Protein AF-A0A4R7YTU0-F1 (afdb_monomer_lite)

Sequence (38 aa):
MYKIKYYAKNNKSPVIEFIKEQSAKEKAKILREIELLE

Structure (mmCIF, N/CA/C/O backbone):
data_AF-A0A4R7YTU0-F1
#
_entry.id   AF-A0A4R7YTU0-F1
#
loop_
_atom_site.group_PDB
_atom_site.id
_atom_site.type_symbol
_atom_site.label_atom_id
_atom_site.label_alt_id
_atom_site.label_comp_id
_atom_site.label_asym_id
_atom_site.label_entity_id
_atom_site.label_seq_id
_atom_site.pdbx_PDB_ins_code
_atom_site.Cartn_x
_atom_site.Cartn_y
_atom_site.Cartn_z
_atom_site.occupancy
_atom_site.B_iso_or_equiv
_atom_site.auth_seq_id
_atom_site.auth_comp_id
_atom_site.aut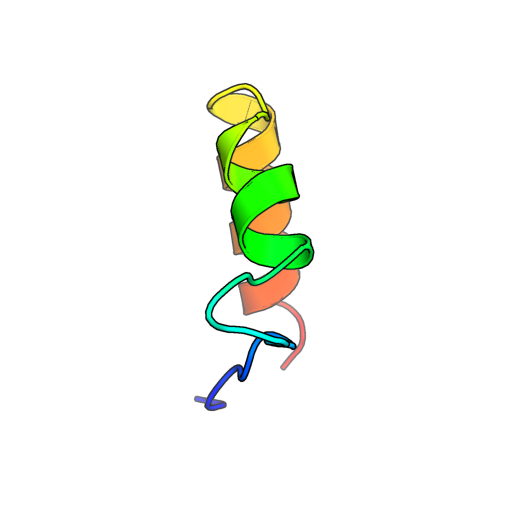h_asym_id
_atom_site.auth_atom_id
_atom_site.pdbx_PDB_model_num
ATOM 1 N N . MET A 1 1 ? 3.499 -3.633 -16.573 1.00 68.31 1 MET A N 1
ATOM 2 C CA . MET A 1 1 ? 2.771 -2.822 -15.572 1.00 68.31 1 MET A CA 1
ATOM 3 C C . MET A 1 1 ? 1.645 -3.661 -14.983 1.00 68.31 1 MET A C 1
ATOM 5 O O . MET A 1 1 ? 0.694 -3.985 -15.691 1.00 68.31 1 MET A O 1
ATOM 9 N N . TYR A 1 2 ? 1.787 -4.096 -13.732 1.00 75.50 2 TYR A N 1
ATOM 10 C CA . TYR A 1 2 ? 0.822 -4.988 -13.086 1.00 75.50 2 TYR A CA 1
ATOM 11 C C . TYR A 1 2 ? -0.344 -4.214 -12.478 1.00 75.50 2 TYR A C 1
ATOM 13 O O . TYR A 1 2 ? -0.186 -3.113 -11.953 1.00 75.50 2 TYR A O 1
ATOM 21 N N . LYS A 1 3 ? -1.540 -4.809 -12.520 1.00 79.38 3 LYS A N 1
ATOM 22 C CA . LYS A 1 3 ? -2.706 -4.262 -11.827 1.00 79.38 3 LYS A CA 1
ATOM 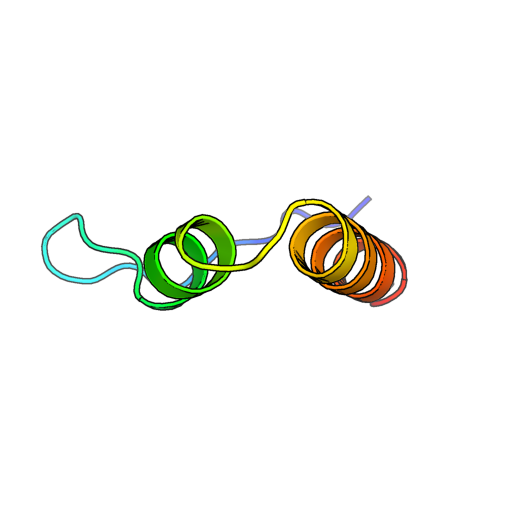23 C C . LYS A 1 3 ? -2.719 -4.764 -10.389 1.00 79.38 3 LYS A C 1
ATOM 25 O O . LYS A 1 3 ? -3.148 -5.885 -10.123 1.00 79.38 3 LYS A O 1
ATOM 30 N N . ILE A 1 4 ? -2.298 -3.907 -9.469 1.00 81.88 4 ILE A N 1
ATOM 31 C CA . ILE A 1 4 ? -2.312 -4.196 -8.035 1.00 81.88 4 ILE A CA 1
ATOM 32 C C . ILE A 1 4 ? -3.757 -4.137 -7.534 1.00 81.88 4 ILE A C 1
ATOM 34 O O . ILE A 1 4 ? -4.449 -3.129 -7.694 1.00 81.88 4 ILE A O 1
ATOM 38 N N . LYS A 1 5 ? -4.237 -5.243 -6.960 1.00 85.31 5 LYS A N 1
ATOM 39 C CA . LYS A 1 5 ? -5.560 -5.333 -6.334 1.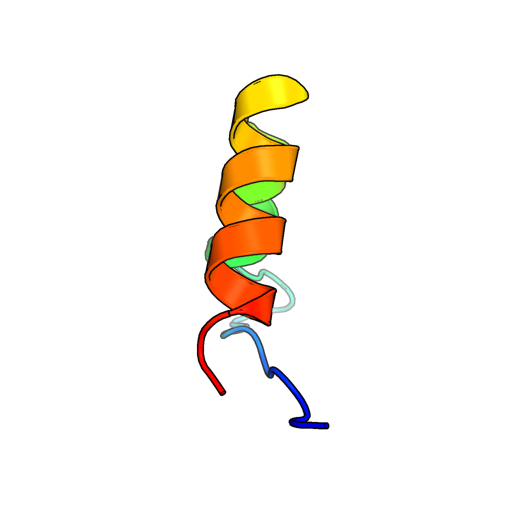00 85.31 5 LYS A CA 1
ATOM 40 C C . LYS A 1 5 ? -5.382 -5.496 -4.834 1.00 85.31 5 LYS A C 1
ATOM 42 O O . LYS A 1 5 ? -4.968 -6.551 -4.365 1.00 85.31 5 LYS A O 1
ATOM 47 N N . TYR A 1 6 ? -5.724 -4.454 -4.089 1.00 86.19 6 TYR A N 1
ATOM 48 C CA . TYR A 1 6 ? -5.740 -4.515 -2.635 1.00 86.19 6 TYR A CA 1
ATOM 49 C C . TYR A 1 6 ? -6.932 -5.337 -2.149 1.00 86.19 6 TYR A C 1
ATOM 51 O O . TYR A 1 6 ? -8.036 -5.231 -2.689 1.00 86.19 6 TYR A O 1
ATOM 59 N N . TYR A 1 7 ? -6.712 -6.140 -1.109 1.00 88.31 7 TYR A N 1
ATOM 60 C CA . TYR A 1 7 ? -7.784 -6.873 -0.448 1.00 88.31 7 TYR A CA 1
ATOM 61 C C . TYR A 1 7 ? -8.826 -5.901 0.114 1.00 88.31 7 TYR A C 1
ATOM 63 O O . TYR A 1 7 ? -8.475 -4.940 0.805 1.00 88.31 7 TYR A O 1
ATOM 71 N N . ALA A 1 8 ? -10.101 -6.171 -0.158 1.00 89.69 8 ALA A N 1
ATOM 72 C CA . ALA A 1 8 ? -11.224 -5.416 0.377 1.00 89.69 8 ALA A CA 1
ATOM 73 C C . ALA A 1 8 ? -12.326 -6.366 0.863 1.00 89.69 8 ALA A C 1
ATOM 75 O O . ALA A 1 8 ? -12.691 -7.315 0.168 1.00 89.69 8 ALA A O 1
ATOM 76 N N . LYS A 1 9 ? -12.875 -6.089 2.048 1.00 88.94 9 LYS A N 1
ATOM 77 C CA . LYS A 1 9 ? -14.033 -6.774 2.637 1.00 88.94 9 LYS A CA 1
ATOM 78 C C . LYS A 1 9 ? -14.972 -5.718 3.210 1.00 88.94 9 LYS A C 1
ATOM 80 O O . LYS A 1 9 ? -14.524 -4.815 3.909 1.00 88.94 9 LYS A O 1
ATOM 85 N N . ASN A 1 10 ? -16.269 -5.814 2.917 1.00 85.69 10 ASN A N 1
ATOM 86 C CA . ASN A 1 10 ? -17.284 -4.853 3.376 1.00 85.69 10 ASN A CA 1
ATOM 87 C C . ASN A 1 10 ? -16.936 -3.387 3.029 1.00 85.69 10 ASN A C 1
ATOM 89 O O . ASN A 1 10 ? -17.033 -2.508 3.881 1.00 85.69 10 ASN A O 1
ATOM 93 N N . ASN A 1 11 ? -16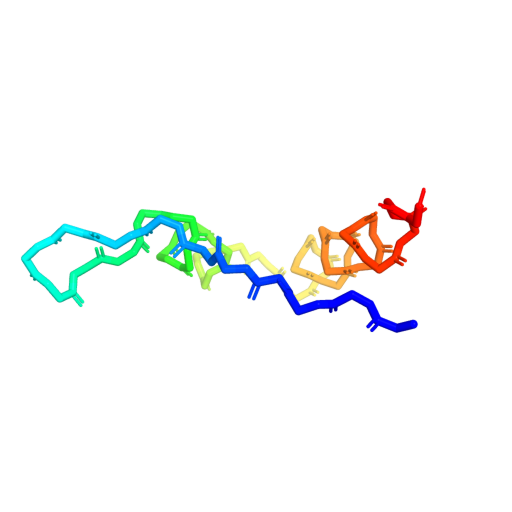.468 -3.133 1.799 1.00 82.19 11 ASN A N 1
ATOM 94 C CA . ASN A 1 11 ? -15.968 -1.829 1.324 1.00 82.19 11 ASN A CA 1
ATOM 95 C C . ASN A 1 11 ? -14.797 -1.226 2.120 1.00 82.19 11 ASN A C 1
ATOM 97 O O . ASN A 1 11 ? -14.392 -0.095 1.852 1.00 82.19 11 ASN A O 1
ATOM 101 N N . LYS A 1 12 ? -14.206 -1.980 3.049 1.00 85.69 12 LYS A N 1
ATOM 102 C CA . LYS A 1 12 ? -12.987 -1.597 3.751 1.00 85.69 12 LYS A CA 1
ATOM 103 C C . LYS A 1 12 ? -11.817 -2.372 3.191 1.00 85.69 12 LYS A C 1
ATOM 105 O O . LYS A 1 12 ? -11.900 -3.580 2.975 1.00 85.69 12 LYS A O 1
ATOM 110 N N . SER A 1 13 ? -10.723 -1.669 2.949 1.00 91.62 13 SER A N 1
ATOM 111 C CA . SER A 1 13 ? -9.460 -2.292 2.591 1.00 91.62 13 SER A CA 1
ATOM 112 C C . SER A 1 13 ? -8.491 -2.060 3.742 1.00 91.62 13 SER A C 1
ATOM 114 O O . SER A 1 13 ? -7.982 -0.947 3.861 1.00 91.62 13 SER A O 1
ATOM 116 N N . PRO A 1 14 ? -8.226 -3.085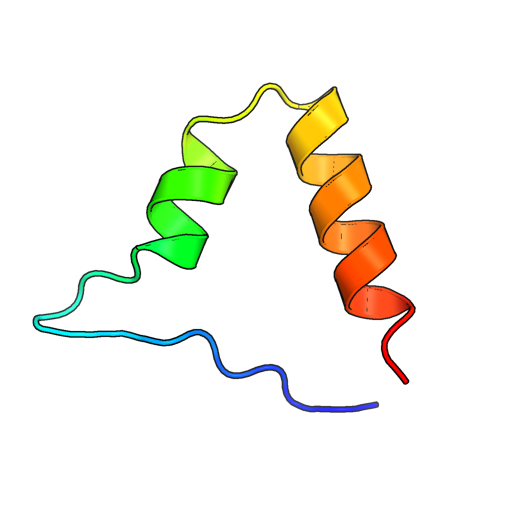 4.575 1.00 90.44 14 PRO A N 1
ATOM 117 C CA . PRO A 1 14 ? -7.331 -2.959 5.724 1.00 90.44 14 PRO A CA 1
ATOM 118 C C . PRO A 1 14 ? -5.947 -2.439 5.329 1.00 90.44 14 PRO A C 1
ATOM 120 O O . PRO A 1 14 ? -5.345 -1.657 6.050 1.00 90.44 14 PRO A O 1
ATOM 123 N N . VAL A 1 15 ? -5.467 -2.823 4.140 1.00 90.12 15 VAL A N 1
ATOM 124 C CA . VAL A 1 15 ? -4.182 -2.363 3.599 1.00 90.12 15 VAL A CA 1
ATOM 125 C C . VAL A 1 15 ? -4.220 -0.866 3.286 1.00 90.12 15 VAL A C 1
ATOM 127 O O . VAL A 1 15 ? -3.302 -0.136 3.643 1.00 90.12 15 VAL A O 1
ATOM 130 N N . ILE A 1 16 ? -5.293 -0.381 2.657 1.00 90.12 16 ILE A N 1
ATOM 131 C CA . ILE A 1 16 ? -5.446 1.048 2.356 1.00 90.12 16 ILE A CA 1
ATOM 132 C C . ILE A 1 16 ? -5.655 1.864 3.637 1.00 90.12 16 ILE A C 1
ATOM 134 O O . ILE A 1 16 ? -5.126 2.970 3.735 1.00 90.12 16 ILE A O 1
ATOM 138 N N . GLU A 1 17 ? -6.417 1.348 4.603 1.00 92.69 17 GLU A N 1
ATOM 139 C CA . GLU A 1 17 ? -6.614 1.985 5.913 1.00 92.69 17 GLU A CA 1
ATOM 140 C C . GLU A 1 17 ? -5.276 2.106 6.658 1.00 92.69 17 GLU A C 1
ATOM 142 O O . GLU A 1 17 ? -4.888 3.216 7.020 1.00 92.69 17 GLU A O 1
ATOM 147 N N . PHE A 1 18 ? -4.500 1.020 6.731 1.00 92.75 18 PHE A N 1
ATOM 148 C CA . PHE A 1 18 ? -3.156 1.019 7.312 1.00 92.75 18 PHE A CA 1
ATOM 149 C C . PHE A 1 18 ? -2.228 2.042 6.646 1.00 92.75 18 PHE A C 1
ATOM 151 O O . PHE A 1 18 ? -1.589 2.838 7.332 1.00 92.75 18 PHE A O 1
ATOM 158 N N . ILE A 1 19 ? -2.174 2.066 5.307 1.00 92.62 19 ILE A N 1
ATOM 159 C CA . ILE A 1 19 ? -1.332 3.014 4.560 1.00 92.62 19 ILE A CA 1
ATOM 160 C C . ILE A 1 19 ? -1.759 4.459 4.845 1.00 92.62 19 ILE A C 1
ATOM 162 O O . ILE A 1 19 ? -0.910 5.349 4.921 1.00 92.62 19 ILE A O 1
ATOM 166 N N . LYS A 1 20 ? -3.064 4.725 4.990 1.00 91.19 20 LYS A N 1
ATOM 167 C CA . LYS A 1 20 ? -3.580 6.072 5.271 1.00 91.19 20 LYS A CA 1
ATOM 168 C C . LYS A 1 20 ? -3.140 6.593 6.633 1.00 91.19 20 LYS A C 1
ATOM 170 O O . LYS A 1 20 ? -2.813 7.780 6.692 1.00 91.19 20 LYS A O 1
ATOM 175 N N . GLU A 1 21 ? -3.104 5.729 7.644 1.00 95.81 21 GLU A N 1
ATOM 176 C CA . GLU A 1 21 ? -2.688 6.043 9.020 1.00 95.81 21 GLU A CA 1
ATOM 177 C C . GLU A 1 21 ? -1.183 6.324 9.150 1.00 95.81 21 GLU A C 1
ATOM 179 O O . GLU A 1 21 ? -0.760 6.977 10.103 1.00 95.81 21 GLU A O 1
ATOM 184 N N . GLN A 1 22 ? -0.369 5.900 8.177 1.00 95.38 22 GLN A N 1
ATOM 185 C CA . GLN A 1 22 ? 1.069 6.154 8.197 1.00 95.38 22 GLN A CA 1
ATOM 186 C C . GLN A 1 22 ? 1.434 7.614 7.902 1.00 95.38 22 GLN A C 1
ATOM 188 O O . GLN A 1 22 ? 0.777 8.324 7.129 1.00 95.38 22 GLN A O 1
ATOM 193 N N . SER A 1 23 ? 2.581 8.030 8.451 1.00 96.19 23 SER A N 1
ATOM 194 C CA . SER A 1 23 ? 3.219 9.303 8.108 1.00 96.19 23 SER A CA 1
ATOM 195 C C . SER A 1 23 ? 3.515 9.397 6.604 1.00 96.19 23 SER A C 1
ATOM 197 O O . SER A 1 23 ? 3.692 8.387 5.919 1.00 96.19 23 SER A O 1
ATOM 199 N N . ALA A 1 24 ? 3.619 10.617 6.068 1.00 95.06 24 ALA A N 1
ATOM 200 C CA . ALA A 1 24 ? 3.871 10.827 4.638 1.00 95.06 24 ALA A CA 1
ATOM 201 C C . ALA A 1 24 ? 5.141 10.109 4.136 1.00 95.06 24 ALA A C 1
ATOM 203 O O . ALA A 1 24 ? 5.153 9.573 3.028 1.00 95.06 24 ALA A O 1
ATOM 204 N N . LYS A 1 25 ? 6.186 10.048 4.973 1.00 96.12 25 LYS A N 1
ATOM 205 C CA . LYS A 1 25 ? 7.450 9.364 4.666 1.00 96.12 25 LYS A CA 1
ATOM 206 C C . LYS A 1 25 ? 7.269 7.849 4.544 1.00 96.12 25 LYS A C 1
ATOM 208 O O . LYS A 1 25 ? 7.738 7.253 3.579 1.00 96.12 25 LYS A O 1
ATOM 213 N N . GLU A 1 26 ? 6.584 7.238 5.506 1.00 95.19 26 GLU A N 1
ATOM 214 C CA . GLU A 1 26 ? 6.312 5.795 5.518 1.00 95.19 26 GLU A CA 1
ATOM 215 C C . GLU A 1 26 ? 5.388 5.390 4.367 1.00 95.19 26 GLU A C 1
ATOM 217 O O . GLU A 1 26 ? 5.678 4.445 3.638 1.00 95.19 26 GLU A O 1
ATOM 222 N N . LYS A 1 27 ? 4.336 6.178 4.123 1.00 95.38 27 LYS A N 1
ATOM 223 C CA . LYS A 1 27 ? 3.422 6.005 2.988 1.00 95.38 27 LYS A CA 1
ATOM 224 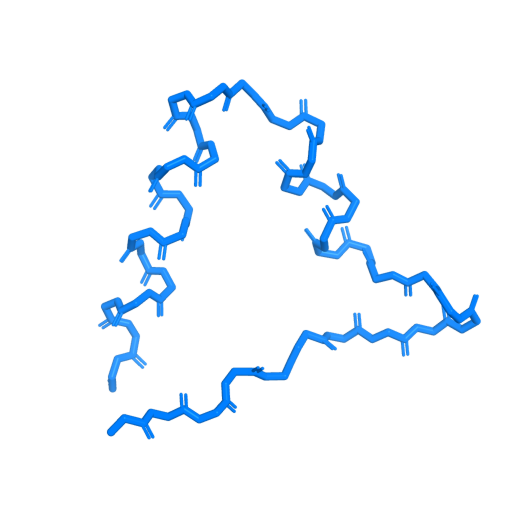C C . LYS A 1 27 ? 4.168 5.977 1.651 1.00 95.38 27 LYS A C 1
ATOM 226 O O . LYS A 1 27 ? 3.925 5.091 0.838 1.00 95.38 27 LYS A O 1
ATOM 231 N N . ALA A 1 28 ? 5.099 6.911 1.439 1.00 93.75 28 ALA A N 1
ATOM 232 C CA . ALA A 1 28 ? 5.909 6.959 0.223 1.00 93.75 28 ALA A CA 1
ATOM 233 C C . ALA A 1 28 ? 6.842 5.745 0.087 1.00 93.75 28 ALA A C 1
ATOM 235 O O . ALA A 1 28 ? 6.996 5.216 -1.012 1.00 93.75 28 ALA A O 1
ATOM 236 N N . LYS A 1 29 ? 7.431 5.275 1.196 1.00 95.56 29 LYS A N 1
ATOM 237 C CA . LYS A 1 29 ? 8.272 4.071 1.202 1.00 95.56 29 LYS A CA 1
ATOM 238 C C . LYS A 1 29 ? 7.471 2.830 0.799 1.00 95.56 29 LYS A C 1
ATOM 240 O O . LYS A 1 29 ? 7.886 2.125 -0.112 1.00 95.56 29 LYS A O 1
ATOM 245 N N . ILE A 1 30 ? 6.314 2.614 1.428 1.00 92.50 30 ILE A N 1
ATOM 246 C CA . ILE A 1 30 ? 5.447 1.455 1.169 1.00 92.50 30 ILE A CA 1
ATOM 247 C C . ILE A 1 30 ? 4.985 1.438 -0.292 1.00 92.50 30 ILE A C 1
ATOM 249 O O . ILE A 1 30 ? 5.088 0.412 -0.955 1.00 92.50 30 ILE A O 1
ATOM 253 N N . LEU A 1 31 ? 4.511 2.573 -0.819 1.00 89.81 31 LEU A N 1
ATOM 254 C CA . LEU A 1 31 ? 4.067 2.655 -2.215 1.00 89.81 31 LEU A CA 1
ATOM 255 C C . LEU A 1 31 ? 5.205 2.372 -3.203 1.00 89.81 31 LEU A C 1
ATOM 257 O O . LEU A 1 31 ? 4.982 1.702 -4.206 1.00 89.81 31 LEU A O 1
ATOM 261 N N . ARG A 1 32 ? 6.424 2.827 -2.894 1.00 91.56 32 ARG A N 1
ATOM 262 C CA . ARG A 1 32 ? 7.600 2.575 -3.730 1.00 91.56 32 ARG A CA 1
ATOM 263 C C . ARG A 1 32 ? 8.044 1.115 -3.686 1.00 91.56 32 ARG A C 1
ATOM 265 O O . ARG A 1 32 ? 8.414 0.574 -4.717 1.00 91.56 32 ARG A O 1
ATOM 272 N N . GLU A 1 33 ? 7.996 0.468 -2.523 1.00 91.88 33 GLU A N 1
ATOM 273 C CA . GLU A 1 33 ? 8.256 -0.975 -2.424 1.00 91.88 33 GLU A CA 1
ATOM 274 C C . GLU A 1 33 ? 7.212 -1.778 -3.205 1.00 91.88 33 GLU A C 1
ATOM 276 O O . GLU A 1 33 ? 7.574 -2.707 -3.914 1.00 91.88 33 GLU A O 1
ATOM 281 N N . ILE A 1 34 ? 5.940 -1.374 -3.150 1.00 89.19 34 ILE A N 1
ATOM 282 C CA . ILE A 1 34 ? 4.858 -1.986 -3.929 1.00 89.19 34 ILE A CA 1
ATOM 283 C C . ILE A 1 34 ? 5.086 -1.837 -5.444 1.00 89.19 34 ILE A C 1
ATOM 285 O O . ILE A 1 34 ? 4.843 -2.787 -6.183 1.00 89.19 34 ILE A O 1
ATOM 289 N N . GLU A 1 35 ? 5.554 -0.677 -5.914 1.00 86.50 35 GLU A N 1
ATOM 290 C CA . GLU A 1 35 ? 5.924 -0.482 -7.326 1.00 86.50 35 GLU A CA 1
ATOM 291 C C . GLU A 1 35 ? 7.096 -1.367 -7.767 1.00 86.50 35 GLU A C 1
ATOM 293 O O . GLU A 1 35 ? 7.144 -1.758 -8.929 1.00 86.50 35 GLU A O 1
ATOM 298 N N . LEU A 1 36 ? 8.022 -1.689 -6.859 1.00 88.25 36 LEU A N 1
ATOM 299 C CA . LEU A 1 36 ? 9.194 -2.522 -7.146 1.00 88.25 36 LEU A CA 1
ATOM 300 C C . LEU A 1 36 ? 8.894 -4.031 -7.174 1.00 88.25 36 LEU A C 1
ATOM 302 O O . LEU A 1 36 ? 9.765 -4.794 -7.581 1.00 88.25 36 LEU A O 1
ATOM 306 N N . LEU A 1 37 ? 7.704 -4.473 -6.752 1.00 81.62 37 LEU A N 1
ATOM 307 C CA . LEU A 1 37 ? 7.280 -5.884 -6.760 1.00 81.62 37 LEU A CA 1
ATOM 308 C C . LEU A 1 37 ? 6.911 -6.405 -8.172 1.00 81.62 37 LEU A C 1
ATOM 310 O O . LEU A 1 37 ? 5.972 -7.190 -8.301 1.00 81.62 37 LEU A O 1
ATOM 314 N N . GLU A 1 38 ? 7.601 -5.947 -9.223 1.00 58.84 38 GLU A N 1
ATOM 315 C CA . GLU A 1 38 ? 7.446 -6.466 -10.597 1.00 58.84 38 GLU A CA 1
ATOM 316 C C . GLU A 1 38 ? 7.639 -7.989 -10.711 1.00 58.84 38 GLU A C 1
ATOM 318 O O . GLU A 1 38 ? 8.482 -8.557 -9.982 1.00 58.84 38 GLU A O 1
#

Foldseek 3Di:
DDDDDADDDPNDGVVVVVLVPDDPVVNVVVVVVVVVPD

pLDDT: mean 88.35, std 7.7, range [58.84, 96.19]

Secondary structure (DSSP, 8-state):
--------BTTB-HHHHHHHHS-HHHHHHHHHHHHH--

Radius of gyration: 10.91 Å; chains: 1; bounding box: 26×18×25 Å

Organism: NCBI:txid43595